Protein AF-R4N7M4-F1 (afdb_monomer)

Radius of gyration: 14.01 Å; Cα contacts (8 Å, |Δi|>4): 323; chains: 1; bounding box: 36×27×35 Å

pLDDT: mean 90.18, std 9.43, range [61.22, 98.0]

Secondary structure (DSSP, 8-state):
-EESS-EEEEEEEEEEEETSSS-EEEE----TT-PEEEEEEEEEEEEE-S-EEES---SSSS-PPP-EEEEEEEEEEEEEE-TT-BEEEPTTEEEEEEE-TTS-EE--SB-

Solvent-accessible surface area (backbone atoms only — not comparable to full-atom values): 5735 Å² total; per-residue (Å²): 116,48,71,51,65,74,42,81,46,85,36,67,89,38,72,45,65,49,16,81,86,55,58,46,37,43,25,16,52,45,53,101,75,58,46,66,20,41,37,39,40,36,19,20,28,36,36,32,57,23,36,37,32,30,18,46,80,74,76,95,70,96,58,72,49,54,31,23,17,39,40,35,46,33,14,73,55,23,37,38,38,32,65,81,11,35,44,45,76,33,75,52,38,45,80,44,82,43,49,43,99,92,40,54,79,49,72,60,27,52,110

InterPro domains:
  IPR003842 Vacuolating cytotoxin, beta-helical domain [PF02691] (1-103)
  IPR003842 Vacuolating cytotoxin, beta-helical domain [PR01656] (6-31)
  IPR003842 Vacuolating cytotoxin, beta-helical domain [PR01656] (43-65)
  IPR003842 Vacuolating cytotoxin, beta-helical domain [PR01656] (70-97)

Nearest PDB structures (foldseek):
  6nyf-assembly1_A  TM=9.820E-01  e=7.584E-10  Helicobacter pylori

Mean predicted aligned error: 4.71 Å

Organism: Helicobacter pylori (NCBI:txid210)

Sequence (111 aa):
NFTGGDLDVNMQKSTLRLGQFNGNSFTSYKDSADRTTRVDFNAKNISIDNFVEINNRVGSGAGRKASSTVLTLQASEKITSRENAEISLYDGATLNLVSSSNQSVDLYGKV

Structure (mmCIF, N/CA/C/O backbone):
data_AF-R4N7M4-F1
#
_entry.id   AF-R4N7M4-F1
#
loop_
_atom_site.group_PDB
_atom_site.id
_atom_site.type_symbol
_atom_site.label_atom_id
_atom_site.label_alt_id
_atom_site.label_comp_id
_atom_site.label_asym_id
_atom_site.label_entity_id
_atom_site.label_seq_id
_atom_site.pdbx_PDB_ins_code
_atom_site.Cartn_x
_atom_site.Cartn_y
_atom_site.Cartn_z
_atom_site.occupancy
_atom_site.B_iso_or_equiv
_atom_site.auth_seq_id
_atom_site.auth_comp_id
_atom_site.auth_asym_id
_atom_site.auth_atom_id
_atom_site.pdbx_PDB_model_num
ATOM 1 N N . ASN A 1 1 ? 10.656 4.823 -1.312 1.00 61.91 1 ASN A N 1
ATOM 2 C CA . ASN A 1 1 ? 10.689 3.847 -2.419 1.00 61.91 1 ASN A CA 1
ATOM 3 C C . ASN A 1 1 ? 11.145 2.503 -1.892 1.00 61.91 1 ASN A C 1
ATOM 5 O O . ASN A 1 1 ? 12.343 2.292 -1.740 1.00 61.91 1 ASN A O 1
ATOM 9 N N . PHE A 1 2 ? 10.201 1.616 -1.591 1.00 79.69 2 PHE A N 1
ATOM 10 C CA . PHE A 1 2 ? 10.495 0.190 -1.504 1.00 79.69 2 PHE A CA 1
ATOM 11 C C . PHE A 1 2 ? 10.662 -0.336 -2.935 1.00 79.69 2 PHE A C 1
ATOM 13 O O . PHE A 1 2 ? 9.785 -0.098 -3.768 1.00 79.69 2 PHE A O 1
ATOM 20 N N . THR A 1 3 ? 11.800 -0.965 -3.243 1.00 72.69 3 THR A N 1
ATOM 21 C CA . THR A 1 3 ? 12.127 -1.411 -4.604 1.00 72.69 3 THR A CA 1
AT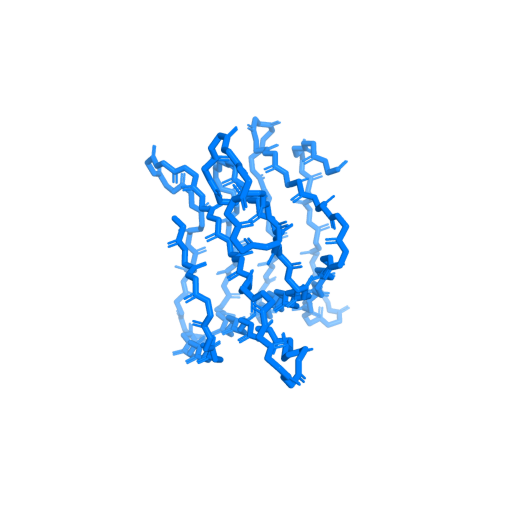OM 22 C C . THR A 1 3 ? 12.456 -2.897 -4.649 1.00 72.69 3 THR A C 1
ATOM 24 O O . THR A 1 3 ? 13.577 -3.283 -4.318 1.00 72.69 3 THR A O 1
ATOM 27 N N . GLY A 1 4 ? 11.509 -3.696 -5.142 1.00 71.19 4 GLY A N 1
ATOM 28 C CA . GLY A 1 4 ? 11.687 -5.129 -5.397 1.00 71.19 4 GLY A CA 1
ATOM 29 C C . GLY A 1 4 ? 11.625 -6.035 -4.160 1.00 71.19 4 GLY A C 1
ATOM 30 O O . GLY A 1 4 ? 11.939 -5.619 -3.050 1.00 71.19 4 GLY A O 1
ATOM 31 N N . GLY A 1 5 ? 11.279 -7.303 -4.400 1.00 81.69 5 GLY A N 1
ATOM 32 C CA . GLY A 1 5 ? 11.192 -8.351 -3.379 1.00 81.69 5 GLY A CA 1
ATOM 33 C C . GLY A 1 5 ? 9.808 -8.436 -2.744 1.00 81.69 5 GLY A C 1
ATOM 34 O O . GLY A 1 5 ? 9.146 -7.420 -2.559 1.00 81.69 5 GLY A O 1
ATOM 35 N N . ASP A 1 6 ? 9.377 -9.654 -2.433 1.00 91.31 6 ASP A N 1
ATOM 36 C CA . ASP A 1 6 ? 8.092 -9.859 -1.778 1.00 91.31 6 ASP A CA 1
ATOM 37 C C . ASP A 1 6 ? 8.199 -9.478 -0.295 1.00 91.31 6 ASP A C 1
ATOM 39 O O . ASP A 1 6 ? 9.194 -9.781 0.370 1.00 91.31 6 ASP A O 1
ATOM 43 N N . LEU A 1 7 ? 7.186 -8.779 0.209 1.00 94.50 7 LEU A N 1
ATOM 44 C CA . LEU A 1 7 ? 7.089 -8.342 1.596 1.00 94.50 7 LEU A CA 1
ATOM 45 C C . LEU A 1 7 ? 5.766 -8.837 2.165 1.00 94.50 7 LEU A C 1
ATOM 47 O O . LEU A 1 7 ? 4.720 -8.411 1.700 1.00 94.50 7 LEU A O 1
ATOM 51 N N . ASP A 1 8 ? 5.823 -9.678 3.192 1.00 95.75 8 ASP A N 1
ATOM 52 C CA . ASP A 1 8 ? 4.655 -10.126 3.951 1.00 95.75 8 ASP A CA 1
ATOM 53 C C . ASP A 1 8 ? 4.800 -9.659 5.403 1.00 95.75 8 ASP A C 1
ATOM 55 O O . ASP A 1 8 ? 5.746 -10.027 6.108 1.00 95.75 8 ASP A O 1
ATOM 59 N N . VAL A 1 9 ? 3.892 -8.786 5.836 1.00 95.81 9 VAL A N 1
ATOM 60 C CA . VAL A 1 9 ? 3.897 -8.192 7.173 1.00 95.81 9 VAL A CA 1
ATOM 61 C C . VAL A 1 9 ? 2.612 -8.558 7.896 1.00 95.81 9 VAL A C 1
ATOM 63 O O . VAL A 1 9 ? 1.536 -8.017 7.632 1.00 95.81 9 VAL A O 1
ATOM 66 N N . ASN A 1 10 ? 2.756 -9.435 8.888 1.00 95.50 10 ASN A N 1
ATOM 67 C CA . ASN A 1 10 ? 1.651 -9.913 9.700 1.00 95.50 10 ASN A CA 1
ATOM 68 C C . ASN A 1 10 ? 1.579 -9.204 11.067 1.00 95.50 10 ASN A C 1
ATOM 70 O O . ASN A 1 10 ? 2.474 -9.302 11.905 1.00 95.50 10 ASN A O 1
ATOM 74 N N . MET A 1 11 ? 0.482 -8.485 11.288 1.00 94.12 11 MET A N 1
ATOM 75 C CA . MET A 1 11 ? 0.217 -7.577 12.403 1.00 94.12 11 MET A CA 1
ATOM 76 C C . MET A 1 11 ? -1.258 -7.636 12.847 1.00 94.12 11 MET A C 1
ATOM 78 O O . MET A 1 11 ? -1.830 -6.612 13.219 1.00 94.12 11 MET A O 1
ATOM 82 N N . GLN A 1 12 ? -1.904 -8.811 12.838 1.00 89.62 12 GLN A N 1
ATOM 83 C CA . GLN A 1 12 ? -3.373 -8.963 12.997 1.00 89.62 12 GLN A CA 1
ATOM 84 C C . GLN A 1 12 ? -4.002 -8.340 14.256 1.00 89.62 12 GLN A C 1
ATOM 86 O O . GLN A 1 12 ? -5.223 -8.247 14.355 1.00 89.62 12 GLN A O 1
ATOM 91 N N . LYS A 1 13 ? -3.194 -7.954 15.249 1.00 91.88 13 LYS A N 1
ATOM 92 C CA . LYS A 1 13 ? -3.649 -7.315 16.494 1.00 91.88 13 LYS A CA 1
ATOM 93 C C . LYS A 1 13 ? -3.382 -5.807 16.539 1.00 91.88 13 LYS A C 1
ATOM 95 O O . LYS A 1 13 ? -3.806 -5.153 17.488 1.00 91.88 13 LYS A O 1
ATOM 100 N N . SER A 1 14 ? -2.718 -5.258 15.527 1.00 94.75 14 SER A N 1
ATOM 101 C CA . SER A 1 14 ? -2.218 -3.885 15.498 1.00 94.75 14 SER A CA 1
ATOM 102 C C . SER A 1 14 ? -2.845 -3.076 14.368 1.00 94.75 14 SER A C 1
ATOM 104 O O . SER A 1 14 ? -3.234 -3.610 13.330 1.00 94.75 14 SER A O 1
ATOM 106 N N . THR A 1 15 ? -2.910 -1.761 14.562 1.00 95.00 15 THR A N 1
ATOM 107 C CA . THR A 1 15 ? -3.267 -0.814 13.503 1.00 95.00 15 THR A CA 1
ATOM 108 C C . THR A 1 15 ? -2.021 -0.449 12.705 1.00 95.00 15 THR A C 1
ATOM 110 O O . THR A 1 15 ? -1.065 0.084 13.269 1.00 95.00 15 THR A O 1
ATOM 113 N N . LEU A 1 16 ? -2.044 -0.694 11.398 1.00 96.12 16 LEU A N 1
ATOM 114 C CA . LEU A 1 16 ? -1.049 -0.187 10.461 1.00 96.12 16 LEU A CA 1
ATOM 115 C C . LEU A 1 16 ? -1.442 1.224 10.019 1.00 96.12 16 LEU A C 1
ATOM 117 O O . LEU A 1 16 ? -2.584 1.469 9.632 1.00 96.12 16 LEU A O 1
ATOM 121 N N . ARG A 1 17 ? -0.485 2.151 10.047 1.00 96.25 17 ARG A N 1
ATOM 122 C CA . ARG A 1 17 ? -0.652 3.509 9.520 1.00 96.25 17 ARG A CA 1
ATOM 123 C C . ARG A 1 17 ? 0.333 3.724 8.383 1.00 96.25 17 ARG A C 1
ATOM 125 O O . ARG A 1 17 ? 1.520 3.936 8.620 1.00 96.25 17 ARG A O 1
ATOM 132 N N . LEU A 1 18 ? -0.160 3.668 7.153 1.00 94.62 18 LEU A N 1
ATOM 133 C CA . LEU A 1 18 ? 0.605 4.047 5.976 1.00 94.62 18 LEU A CA 1
ATOM 134 C C . LEU A 1 18 ? 0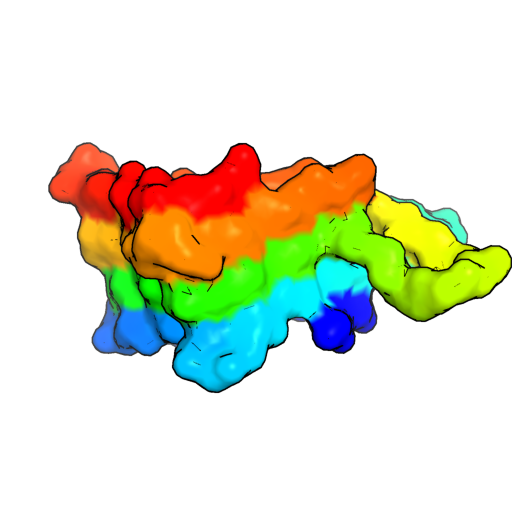.520 5.559 5.831 1.00 94.62 18 LEU A C 1
ATOM 136 O O . LEU A 1 18 ? -0.553 6.114 5.634 1.00 94.62 18 LEU A O 1
ATOM 140 N N . GLY A 1 19 ? 1.655 6.238 5.927 1.00 90.31 19 GLY A N 1
ATOM 141 C CA . GLY A 1 19 ? 1.718 7.660 5.603 1.00 90.31 19 GLY A CA 1
ATOM 142 C C . GLY A 1 19 ? 1.755 8.598 6.807 1.00 90.31 19 GLY A C 1
ATOM 143 O O . GLY A 1 19 ? 1.514 9.784 6.636 1.00 90.31 19 GLY A O 1
ATOM 144 N N . GLN A 1 20 ? 2.028 8.111 8.026 1.00 88.12 20 GLN A N 1
ATOM 145 C CA . GLN A 1 20 ? 1.847 8.911 9.250 1.00 88.12 20 GLN A CA 1
ATOM 146 C C . GLN A 1 20 ? 2.576 10.270 9.234 1.00 88.12 20 GLN A C 1
ATOM 148 O O . GLN A 1 20 ? 2.017 11.254 9.714 1.00 88.12 20 GLN A O 1
ATOM 153 N N . PHE A 1 21 ? 3.796 10.3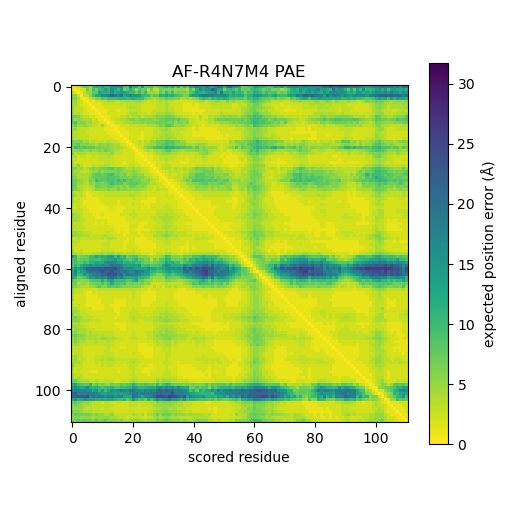22 8.688 1.00 87.00 21 PHE A N 1
ATOM 154 C CA . PHE A 1 21 ? 4.583 11.559 8.556 1.00 87.00 21 PHE A CA 1
ATOM 155 C C . PHE A 1 21 ? 4.927 11.895 7.101 1.00 87.00 21 PHE A C 1
ATOM 157 O O . PHE A 1 21 ? 4.842 13.051 6.710 1.00 87.00 21 PHE A O 1
ATOM 164 N N . ASN A 1 22 ? 5.267 10.886 6.296 1.00 91.25 22 ASN A N 1
ATOM 165 C CA . ASN A 1 22 ? 5.555 10.996 4.866 1.00 91.25 22 ASN A CA 1
ATOM 166 C C . ASN A 1 22 ? 4.813 9.893 4.119 1.00 91.25 22 ASN A C 1
ATOM 168 O O . ASN A 1 22 ? 4.543 8.846 4.708 1.00 91.25 22 ASN A O 1
ATOM 172 N N . GLY A 1 23 ? 4.525 10.106 2.837 1.00 93.31 23 GLY A N 1
ATOM 173 C CA . GLY A 1 23 ? 3.902 9.083 2.006 1.00 93.31 23 GLY A CA 1
ATOM 174 C C . GLY A 1 23 ? 4.808 7.886 1.715 1.00 93.31 23 GLY A C 1
ATOM 175 O O . GLY A 1 23 ? 6.016 7.901 1.964 1.00 93.31 23 GLY A O 1
ATOM 176 N N . ASN A 1 24 ? 4.192 6.823 1.207 1.00 94.81 24 ASN A N 1
ATOM 177 C CA . ASN A 1 24 ? 4.849 5.553 0.911 1.00 94.81 24 ASN A CA 1
ATOM 178 C C . ASN A 1 24 ? 4.825 5.271 -0.583 1.00 94.81 24 ASN A C 1
ATOM 180 O O . ASN A 1 24 ? 3.930 5.710 -1.298 1.00 94.81 24 ASN A O 1
ATOM 184 N N . SER A 1 25 ? 5.797 4.496 -1.045 1.00 94.19 25 SER A N 1
ATOM 185 C CA . SER A 1 25 ? 5.837 4.038 -2.426 1.00 94.19 25 SER A CA 1
ATOM 186 C C . SER A 1 25 ? 6.361 2.614 -2.513 1.00 94.19 25 SER A C 1
ATOM 188 O O . SER A 1 25 ? 7.388 2.280 -1.904 1.00 94.19 25 SER A O 1
ATOM 190 N N . PHE A 1 26 ? 5.657 1.794 -3.286 1.00 94.75 26 PHE A N 1
ATOM 191 C CA . PHE A 1 26 ? 5.967 0.387 -3.516 1.00 94.75 26 PHE A CA 1
ATOM 192 C C . PHE A 1 26 ? 6.147 0.167 -5.006 1.00 94.75 26 PHE A C 1
ATOM 194 O O . PHE A 1 26 ? 5.192 0.294 -5.766 1.00 94.75 26 PHE A O 1
ATOM 201 N N . THR A 1 27 ? 7.368 -0.153 -5.419 1.00 91.50 27 THR A N 1
ATOM 202 C CA . THR A 1 27 ? 7.727 -0.218 -6.834 1.00 91.50 27 THR A CA 1
ATOM 203 C C . THR A 1 27 ? 8.581 -1.443 -7.115 1.00 91.50 27 THR A C 1
ATOM 205 O O . THR A 1 27 ? 9.359 -1.908 -6.281 1.00 91.50 27 THR A O 1
ATOM 208 N N . SER A 1 28 ? 8.449 -1.987 -8.316 1.00 87.81 28 SER A N 1
ATOM 209 C CA . SER A 1 28 ? 9.297 -3.061 -8.824 1.00 87.81 28 SER A CA 1
ATOM 210 C C . SER A 1 28 ? 10.299 -2.505 -9.829 1.00 87.81 28 SER A C 1
ATOM 212 O O . SER A 1 28 ? 10.063 -1.475 -10.458 1.00 87.81 28 SER A O 1
ATOM 214 N N . TYR A 1 29 ? 11.416 -3.201 -10.019 1.00 86.81 29 TYR A N 1
ATOM 215 C CA . TYR A 1 29 ? 12.285 -2.955 -11.165 1.00 86.81 29 TYR A CA 1
ATOM 216 C C . TYR A 1 29 ? 12.095 -4.052 -12.194 1.00 86.81 29 TYR A C 1
ATOM 218 O O . TYR A 1 29 ? 12.079 -5.231 -11.847 1.00 86.81 29 TYR A O 1
ATOM 226 N N . LYS A 1 30 ? 12.040 -3.657 -13.464 1.00 84.31 30 LYS A N 1
ATOM 227 C CA . LYS A 1 30 ? 12.130 -4.585 -14.581 1.00 84.31 30 LYS A CA 1
ATOM 228 C C . LYS A 1 30 ? 13.497 -5.259 -14.580 1.00 84.31 30 LYS A C 1
ATOM 230 O O . LYS A 1 30 ? 14.538 -4.592 -14.600 1.00 84.31 30 LYS A O 1
ATOM 235 N N . ASP A 1 31 ? 13.476 -6.581 -14.537 1.00 83.56 31 ASP A N 1
ATOM 236 C CA . ASP A 1 31 ? 14.627 -7.458 -14.696 1.00 83.56 31 ASP A CA 1
ATOM 237 C C . ASP A 1 31 ? 14.367 -8.458 -15.829 1.00 83.56 31 ASP A C 1
ATOM 239 O O . ASP A 1 31 ? 13.336 -8.401 -16.489 1.00 83.56 31 ASP A O 1
ATOM 243 N N . SER A 1 32 ? 15.312 -9.358 -16.099 1.00 85.62 32 SER A N 1
ATOM 244 C CA . SER A 1 32 ? 15.186 -10.331 -17.194 1.00 85.62 32 SER A CA 1
ATOM 245 C C . SER A 1 32 ? 14.036 -11.328 -17.021 1.00 85.62 32 SER A C 1
ATOM 247 O O . SER A 1 32 ? 13.738 -12.060 -17.957 1.00 85.62 32 SER A O 1
ATOM 249 N N . ALA A 1 33 ? 13.445 -11.404 -15.828 1.00 87.06 33 ALA A N 1
ATOM 250 C CA . ALA A 1 33 ? 12.355 -12.312 -15.498 1.00 87.06 33 ALA A CA 1
ATOM 251 C C . ALA A 1 33 ? 11.012 -11.579 -15.338 1.00 87.06 33 ALA A C 1
ATOM 253 O O . ALA A 1 33 ? 10.033 -12.220 -14.963 1.00 87.06 33 ALA A O 1
ATOM 254 N N . ASP A 1 34 ? 10.969 -10.262 -15.591 1.00 86.12 34 ASP A N 1
ATOM 255 C CA . ASP A 1 34 ? 9.777 -9.412 -15.493 1.00 86.12 34 ASP A CA 1
ATOM 256 C C . ASP A 1 34 ? 8.973 -9.645 -14.202 1.00 86.12 34 ASP A C 1
ATOM 258 O O . ASP A 1 34 ? 7.742 -9.696 -14.191 1.00 86.12 34 ASP A O 1
ATOM 262 N N . ARG A 1 35 ? 9.683 -9.800 -13.078 1.00 89.31 35 ARG A N 1
ATOM 263 C CA . ARG A 1 35 ? 9.057 -10.179 -11.807 1.00 89.31 35 ARG A CA 1
ATOM 264 C C . ARG A 1 35 ? 8.072 -9.120 -11.314 1.00 89.31 35 ARG A C 1
ATOM 266 O O . ARG A 1 35 ? 8.306 -7.916 -11.439 1.00 89.31 35 ARG A O 1
ATOM 273 N N . THR A 1 36 ? 7.001 -9.601 -10.693 1.00 92.06 36 THR A N 1
ATOM 274 C CA . THR A 1 36 ? 6.044 -8.792 -9.934 1.00 92.06 36 THR A CA 1
ATOM 275 C C . THR A 1 36 ? 6.489 -8.708 -8.481 1.00 92.06 36 THR A C 1
ATOM 277 O O . THR A 1 36 ? 6.718 -9.747 -7.864 1.00 92.06 36 THR A O 1
ATOM 280 N N . THR A 1 37 ? 6.563 -7.500 -7.927 1.00 92.94 37 THR A N 1
ATOM 281 C CA . THR A 1 37 ? 6.710 -7.289 -6.480 1.00 92.94 37 THR A CA 1
ATOM 282 C C . THR A 1 37 ? 5.359 -7.508 -5.803 1.00 92.94 37 THR A C 1
ATOM 284 O O . THR A 1 37 ? 4.393 -6.849 -6.189 1.00 92.94 37 THR A O 1
ATOM 287 N N . ARG A 1 38 ? 5.275 -8.382 -4.796 1.00 96.25 38 ARG A N 1
ATOM 288 C CA . ARG A 1 38 ? 4.067 -8.555 -3.972 1.00 96.25 38 ARG A CA 1
ATOM 289 C C . ARG A 1 38 ? 4.305 -8.010 -2.572 1.00 96.25 38 ARG A C 1
ATOM 291 O O . ARG A 1 38 ? 5.229 -8.430 -1.887 1.00 96.25 38 ARG A O 1
ATOM 298 N N . VAL A 1 39 ? 3.499 -7.039 -2.167 1.00 97.50 39 VAL A N 1
ATOM 299 C CA . VAL A 1 39 ? 3.552 -6.452 -0.829 1.00 97.50 39 VAL A CA 1
ATOM 300 C C . VAL A 1 39 ? 2.224 -6.711 -0.153 1.00 97.50 39 VAL A C 1
ATOM 302 O O . VAL A 1 39 ? 1.206 -6.178 -0.578 1.00 97.50 39 VAL A O 1
ATOM 305 N N . ASP A 1 40 ? 2.247 -7.490 0.913 1.00 97.50 40 ASP A N 1
ATOM 306 C CA . ASP A 1 40 ? 1.074 -7.925 1.644 1.00 97.50 40 ASP A CA 1
ATOM 307 C C . ASP A 1 40 ? 1.164 -7.426 3.093 1.00 97.50 40 ASP A C 1
ATOM 309 O O . ASP A 1 40 ? 2.116 -7.699 3.828 1.00 97.50 40 ASP A O 1
ATOM 313 N N . PHE A 1 41 ? 0.158 -6.661 3.513 1.00 97.44 41 PHE A N 1
ATOM 314 C CA . PHE A 1 41 ? -0.021 -6.244 4.900 1.00 97.44 41 PHE A CA 1
ATOM 315 C C . PHE A 1 41 ? -1.273 -6.896 5.467 1.00 97.44 41 PHE A C 1
ATOM 317 O O . PHE A 1 41 ? -2.370 -6.660 4.966 1.00 97.44 41 PHE A O 1
ATOM 324 N N . ASN A 1 42 ? -1.123 -7.650 6.552 1.00 96.50 42 ASN A N 1
ATOM 325 C CA . ASN A 1 42 ? -2.230 -8.251 7.287 1.00 96.50 42 ASN A CA 1
ATOM 326 C C . ASN A 1 42 ? -2.316 -7.620 8.676 1.00 96.50 42 ASN A C 1
ATOM 328 O O . ASN A 1 42 ? -1.516 -7.928 9.555 1.00 96.50 42 ASN A O 1
ATOM 332 N N . ALA A 1 43 ? -3.262 -6.712 8.885 1.00 96.00 43 ALA A N 1
ATOM 333 C CA . ALA A 1 43 ? -3.374 -5.931 10.112 1.00 96.00 43 ALA A CA 1
ATOM 334 C C . ALA A 1 43 ? -4.783 -5.994 10.708 1.00 96.00 43 ALA A C 1
ATOM 336 O O . ALA A 1 43 ? -5.739 -6.448 10.082 1.00 96.00 43 ALA A O 1
ATOM 337 N N . LYS A 1 44 ? -4.922 -5.499 11.941 1.00 95.06 44 LYS A N 1
ATOM 338 C CA . LYS A 1 44 ? -6.238 -5.286 12.544 1.00 95.06 44 LYS A CA 1
ATOM 339 C C . LYS A 1 44 ? -6.978 -4.182 11.790 1.00 95.06 44 LYS A C 1
ATOM 341 O O . LYS A 1 44 ? -7.996 -4.410 11.157 1.00 95.06 44 LYS A O 1
ATOM 346 N N . ASN A 1 45 ? -6.401 -2.989 11.792 1.00 94.88 45 ASN A N 1
ATOM 347 C CA . ASN A 1 45 ? -6.890 -1.829 11.052 1.00 94.88 45 ASN A CA 1
ATOM 348 C C . ASN A 1 45 ? -5.788 -1.345 10.109 1.00 94.88 45 ASN A C 1
ATOM 350 O O . ASN A 1 45 ? -4.611 -1.423 10.468 1.00 94.88 45 ASN A O 1
ATOM 354 N N . ILE A 1 46 ? -6.156 -0.786 8.960 1.00 96.50 46 ILE A N 1
ATOM 355 C CA . ILE A 1 46 ? -5.220 -0.096 8.066 1.00 96.50 46 ILE A CA 1
ATOM 356 C C . ILE A 1 46 ? -5.723 1.330 7.849 1.00 96.50 46 ILE A C 1
ATOM 358 O O . ILE A 1 46 ? -6.855 1.532 7.420 1.00 96.50 46 ILE A O 1
ATOM 362 N N . SER A 1 47 ? -4.880 2.316 8.152 1.00 96.50 47 SER A N 1
ATOM 363 C CA . SER A 1 47 ? -5.147 3.733 7.886 1.00 96.50 47 SER A CA 1
ATOM 364 C C . SER A 1 47 ? -4.148 4.277 6.876 1.00 96.50 47 SER A C 1
ATOM 366 O O . SER A 1 47 ? -2.939 4.134 7.069 1.00 96.50 47 SER A O 1
ATOM 368 N N . ILE A 1 48 ? -4.650 4.911 5.822 1.00 97.50 48 ILE A N 1
ATOM 369 C CA . ILE A 1 48 ? -3.865 5.625 4.818 1.00 97.50 48 ILE A CA 1
ATOM 370 C C . ILE A 1 48 ? -3.945 7.116 5.145 1.00 97.50 48 ILE A C 1
ATOM 372 O O . ILE A 1 48 ? -4.944 7.787 4.890 1.00 97.50 48 ILE A O 1
ATOM 376 N N . ASP A 1 49 ? -2.890 7.629 5.762 1.00 96.62 49 ASP A N 1
ATOM 377 C CA . ASP A 1 49 ? -2.862 8.963 6.361 1.00 96.62 49 ASP A CA 1
ATOM 378 C C . ASP A 1 49 ? -2.251 10.038 5.443 1.00 96.62 49 ASP A C 1
ATOM 380 O O . ASP A 1 49 ? -2.269 11.217 5.795 1.00 96.62 49 ASP A O 1
ATOM 384 N N . ASN A 1 50 ? -1.678 9.642 4.303 1.00 96.31 50 ASN A N 1
ATOM 385 C CA . ASN A 1 50 ? -0.984 10.516 3.349 1.00 96.31 50 ASN A CA 1
ATOM 386 C C . ASN A 1 50 ? -0.966 9.837 1.966 1.00 96.31 50 ASN A C 1
ATOM 388 O O . ASN A 1 50 ? -1.825 8.998 1.695 1.00 96.31 50 ASN A O 1
ATOM 392 N N . PHE A 1 51 ? -0.009 10.159 1.095 1.00 96.06 51 PHE A N 1
ATOM 393 C CA . PHE A 1 51 ? 0.079 9.528 -0.216 1.00 96.06 51 PHE A CA 1
ATOM 394 C C . PHE A 1 51 ? 0.632 8.092 -0.165 1.00 96.06 51 PHE A C 1
ATOM 396 O O . PHE A 1 51 ? 1.546 7.777 0.607 1.00 96.06 51 PHE A O 1
ATOM 403 N N . VAL A 1 52 ? 0.093 7.220 -1.015 1.00 96.94 52 VAL A N 1
ATOM 404 C CA . VAL A 1 52 ? 0.609 5.880 -1.311 1.00 96.94 52 VAL A CA 1
ATOM 405 C C . VAL A 1 52 ? 0.701 5.732 -2.821 1.00 96.94 52 VAL A C 1
ATOM 407 O O . VAL A 1 52 ? -0.302 5.775 -3.523 1.00 96.94 52 VAL A O 1
ATOM 410 N N . GLU A 1 53 ? 1.908 5.525 -3.325 1.00 96.19 53 GLU A N 1
ATOM 411 C CA . GLU A 1 53 ? 2.154 5.337 -4.749 1.00 96.19 53 GLU A CA 1
ATOM 412 C C . GLU A 1 53 ? 2.524 3.886 -5.057 1.00 96.19 53 GLU A C 1
ATOM 414 O O . GLU A 1 53 ? 3.451 3.327 -4.465 1.00 96.19 53 GLU A O 1
ATOM 419 N N . ILE A 1 54 ? 1.829 3.270 -6.010 1.00 96.81 54 ILE A N 1
ATOM 420 C CA . ILE A 1 54 ? 2.043 1.871 -6.380 1.00 96.81 54 ILE A CA 1
ATOM 421 C C . ILE A 1 54 ? 2.585 1.810 -7.801 1.00 96.81 54 ILE A C 1
ATOM 423 O O . ILE A 1 54 ? 1.975 2.312 -8.741 1.00 96.81 54 ILE A O 1
ATOM 427 N N . ASN A 1 55 ? 3.737 1.164 -7.938 1.00 94.12 55 ASN A N 1
ATOM 428 C CA . ASN A 1 55 ? 4.511 1.021 -9.162 1.00 94.12 55 ASN A CA 1
ATOM 429 C C . ASN A 1 55 ? 4.922 2.355 -9.804 1.00 94.12 55 ASN A C 1
ATOM 431 O O . ASN A 1 55 ? 4.991 2.474 -11.027 1.00 94.12 55 ASN A O 1
ATOM 435 N N . ASN A 1 56 ? 5.205 3.365 -8.975 1.00 90.44 56 ASN A N 1
ATOM 436 C CA . ASN A 1 56 ? 5.657 4.665 -9.459 1.00 90.44 56 ASN A CA 1
ATOM 437 C C . ASN A 1 56 ? 6.988 4.566 -10.213 1.00 90.44 56 ASN A C 1
ATOM 439 O O . ASN A 1 56 ? 7.708 3.568 -10.181 1.00 90.44 56 ASN A O 1
ATOM 443 N N . ARG A 1 57 ? 7.361 5.645 -10.892 1.00 83.69 57 ARG A N 1
ATOM 444 C CA . ARG A 1 57 ? 8.675 5.718 -11.522 1.00 83.69 57 ARG A CA 1
ATOM 445 C C . ARG A 1 57 ? 9.760 5.952 -10.473 1.00 83.69 57 ARG A C 1
ATOM 447 O O . ARG A 1 57 ? 9.697 6.921 -9.721 1.00 83.69 57 ARG A O 1
ATOM 454 N N . VAL A 1 58 ? 10.832 5.159 -10.512 1.00 74.62 58 VAL A N 1
ATOM 455 C CA . VAL A 1 58 ? 12.036 5.471 -9.730 1.00 74.62 58 VAL A CA 1
ATOM 456 C C . VAL A 1 58 ? 12.964 6.407 -10.511 1.00 74.62 58 VAL A C 1
ATOM 458 O O . VAL A 1 58 ? 13.536 6.031 -11.534 1.00 74.62 58 VAL A O 1
ATOM 461 N N . GLY A 1 59 ? 13.138 7.631 -10.007 1.00 71.75 59 GLY A N 1
ATOM 462 C CA . GLY A 1 59 ? 14.072 8.627 -10.545 1.00 71.75 59 GLY A CA 1
ATOM 463 C C . GLY A 1 59 ? 13.565 9.408 -11.767 1.00 71.75 59 GLY A C 1
ATOM 464 O O . GLY A 1 59 ? 12.451 9.217 -12.250 1.00 71.75 59 GLY A O 1
ATOM 465 N N . SER A 1 60 ? 14.402 10.325 -12.268 1.00 65.81 60 SER A N 1
ATOM 466 C CA . SER A 1 60 ? 14.053 11.275 -13.336 1.00 65.81 60 SER A CA 1
ATOM 467 C C . SER A 1 60 ? 14.551 10.892 -14.745 1.00 65.81 60 SER A C 1
ATOM 469 O O . SER A 1 60 ? 14.148 11.547 -15.707 1.00 65.81 60 SER A O 1
ATOM 471 N N . GLY A 1 61 ? 15.319 9.796 -14.924 1.00 62.31 61 GLY A N 1
ATOM 472 C CA . GLY A 1 61 ? 16.016 9.448 -16.188 1.00 62.31 61 GLY A CA 1
ATOM 473 C C . GLY A 1 61 ? 15.692 8.096 -16.874 1.00 62.31 61 GLY A C 1
ATOM 474 O O . GLY A 1 61 ? 14.693 7.440 -16.577 1.00 62.31 61 GLY A O 1
ATOM 475 N N . ALA A 1 62 ? 16.561 7.684 -17.810 1.00 61.22 62 ALA A N 1
ATOM 476 C CA . ALA A 1 62 ? 16.505 6.457 -18.632 1.00 61.22 62 ALA A CA 1
ATOM 477 C C . ALA A 1 62 ? 16.846 5.149 -17.872 1.00 61.22 62 ALA A C 1
ATOM 479 O O . ALA A 1 62 ? 17.319 4.181 -18.464 1.00 61.22 62 ALA A O 1
ATOM 480 N N . GLY A 1 63 ? 16.651 5.139 -16.549 1.00 67.56 63 GLY A N 1
ATOM 481 C CA . GLY A 1 63 ? 16.944 3.999 -15.678 1.00 67.56 63 GLY A CA 1
ATOM 482 C C . GLY A 1 63 ? 16.009 2.805 -15.899 1.00 67.56 63 GLY A C 1
ATOM 483 O O . GLY A 1 63 ? 15.117 2.836 -16.752 1.00 67.56 63 GLY A O 1
ATOM 484 N N . ARG A 1 64 ? 16.209 1.739 -15.109 1.00 70.31 64 ARG A N 1
ATOM 485 C CA . ARG A 1 64 ? 15.385 0.522 -15.178 1.00 70.31 64 ARG A CA 1
ATOM 486 C C . ARG A 1 64 ? 13.909 0.887 -15.026 1.00 70.31 64 ARG A C 1
ATOM 488 O O . ARG A 1 64 ? 13.522 1.534 -14.055 1.00 70.31 64 ARG A O 1
ATOM 495 N N . LYS A 1 65 ? 13.110 0.492 -16.019 1.00 81.81 65 LYS A N 1
ATOM 496 C CA . LYS A 1 65 ? 11.657 0.684 -16.023 1.00 81.81 65 LYS A CA 1
ATOM 497 C C . LYS A 1 65 ? 11.043 -0.048 -14.829 1.00 81.81 65 LYS A C 1
ATOM 499 O O . LYS A 1 65 ? 11.617 -1.031 -14.359 1.00 81.81 65 LYS A O 1
ATOM 504 N N . ALA A 1 66 ? 9.894 0.424 -14.357 1.00 82.50 66 ALA A N 1
ATOM 505 C CA . ALA A 1 66 ? 9.095 -0.365 -13.432 1.00 82.50 66 ALA A CA 1
ATOM 506 C C . ALA A 1 66 ? 8.600 -1.642 -14.139 1.00 82.50 66 ALA A C 1
ATOM 508 O O . ALA A 1 66 ? 8.432 -1.637 -15.362 1.00 82.50 66 ALA A O 1
ATOM 509 N N . SER A 1 67 ? 8.447 -2.732 -13.385 1.00 89.25 67 SER A N 1
ATOM 510 C CA . SER A 1 67 ? 7.799 -3.964 -13.855 1.00 89.2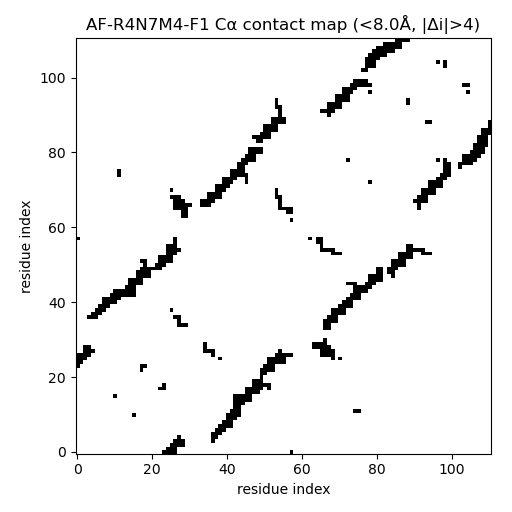5 67 SER A CA 1
ATOM 511 C C . SER A 1 67 ? 6.325 -3.910 -13.446 1.00 89.25 67 SER A C 1
ATOM 513 O O . SER A 1 67 ? 5.614 -3.001 -13.861 1.00 89.25 67 SER A O 1
ATOM 515 N N . SER A 1 68 ? 5.878 -4.811 -12.572 1.00 93.81 68 SER A N 1
ATOM 516 C CA . SER A 1 68 ? 4.555 -4.809 -11.954 1.00 93.81 68 SER A CA 1
ATOM 517 C C . SER A 1 68 ? 4.656 -4.882 -10.430 1.00 93.81 68 SER A C 1
ATOM 519 O O . SER A 1 68 ? 5.583 -5.482 -9.881 1.00 93.81 68 SER A O 1
ATOM 521 N N . THR A 1 69 ? 3.702 -4.268 -9.734 1.00 95.88 69 THR A N 1
ATOM 522 C CA . THR A 1 69 ? 3.608 -4.321 -8.268 1.00 95.88 69 THR A CA 1
ATOM 523 C C . THR A 1 69 ? 2.175 -4.610 -7.856 1.00 95.88 69 THR A C 1
ATOM 525 O O . THR A 1 69 ? 1.259 -3.917 -8.291 1.00 95.88 69 THR A O 1
ATOM 528 N N . VAL A 1 70 ? 1.988 -5.594 -6.982 1.00 97.56 70 VAL A N 1
ATOM 529 C CA . VAL A 1 70 ? 0.719 -5.859 -6.303 1.00 97.56 70 VAL A CA 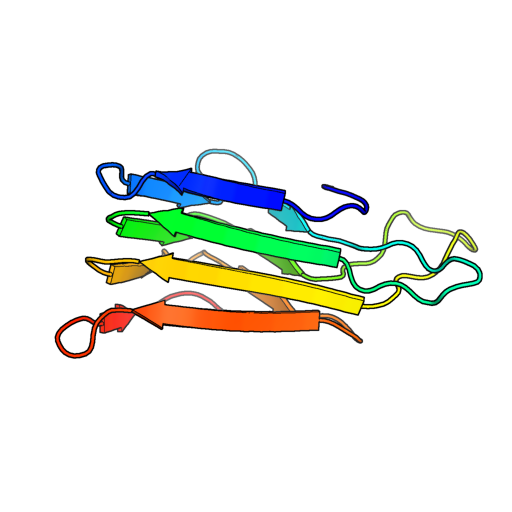1
ATOM 530 C C . VAL A 1 70 ? 0.874 -5.460 -4.840 1.00 97.56 70 VAL A C 1
ATOM 532 O O . VAL A 1 70 ? 1.746 -5.985 -4.152 1.00 97.56 70 VAL A O 1
ATOM 535 N N . LEU A 1 71 ? 0.039 -4.534 -4.373 1.00 98.00 71 LEU A N 1
ATOM 536 C CA . LEU A 1 71 ? -0.106 -4.200 -2.958 1.00 98.00 71 LEU A CA 1
ATOM 537 C C . LEU A 1 71 ? -1.426 -4.789 -2.451 1.00 98.00 71 LEU A C 1
ATOM 539 O O . LEU A 1 71 ? -2.490 -4.416 -2.943 1.00 98.00 71 LEU A O 1
ATOM 543 N N . THR A 1 72 ? -1.372 -5.667 -1.456 1.00 97.81 72 THR A N 1
ATOM 544 C CA . THR A 1 72 ? -2.546 -6.194 -0.759 1.00 97.81 72 THR A CA 1
ATOM 545 C C . THR A 1 72 ? -2.618 -5.603 0.638 1.00 97.81 72 THR A C 1
ATOM 547 O O . THR A 1 72 ? -1.725 -5.781 1.466 1.00 97.81 72 THR A O 1
ATOM 550 N N . LEU A 1 73 ? -3.714 -4.907 0.917 1.00 97.19 73 LEU A N 1
ATOM 551 C CA . LEU A 1 73 ? -4.050 -4.405 2.240 1.00 97.19 73 LEU A CA 1
ATOM 552 C C . LEU A 1 73 ? -5.166 -5.281 2.797 1.00 97.19 73 LEU A C 1
ATOM 554 O O . LEU A 1 73 ? -6.314 -5.178 2.367 1.00 97.19 73 LEU A O 1
ATOM 558 N N . GLN A 1 74 ? -4.821 -6.154 3.738 1.00 96.19 74 GLN A N 1
ATOM 559 C CA . GLN A 1 74 ? -5.763 -7.018 4.429 1.00 96.19 74 GLN A CA 1
ATOM 560 C C . GLN A 1 74 ? -5.996 -6.515 5.853 1.00 96.19 74 GLN A C 1
ATOM 562 O O . GLN A 1 74 ? -5.088 -6.508 6.684 1.00 96.19 74 GLN A O 1
ATOM 567 N N . ALA A 1 75 ? -7.227 -6.104 6.144 1.00 94.94 75 ALA A N 1
ATOM 568 C CA . ALA A 1 75 ? -7.635 -5.648 7.464 1.00 94.94 75 ALA A CA 1
ATOM 569 C C . ALA A 1 75 ? -8.742 -6.535 8.037 1.00 94.94 75 ALA A C 1
ATOM 571 O O . ALA A 1 75 ? -9.752 -6.789 7.380 1.00 94.94 75 ALA A O 1
ATOM 572 N N . SER A 1 76 ? -8.584 -6.961 9.288 1.00 93.56 76 SER A N 1
ATOM 573 C CA . SER A 1 76 ? -9.625 -7.699 10.014 1.00 93.56 76 SER A CA 1
ATOM 574 C C . SER A 1 76 ? -10.656 -6.805 10.710 1.00 93.56 76 SER A C 1
ATOM 576 O O . SER A 1 76 ? -11.599 -7.343 11.292 1.00 93.56 76 SER A O 1
ATOM 578 N N . GLU A 1 77 ? -10.464 -5.477 10.680 1.00 93.12 77 GLU A N 1
ATOM 579 C CA . GLU A 1 77 ? -11.402 -4.467 11.186 1.00 93.12 77 GLU A CA 1
ATOM 580 C C . GLU A 1 77 ? -11.871 -3.412 10.184 1.00 93.12 77 GLU A C 1
ATOM 582 O O . GLU A 1 77 ? -13.065 -3.150 10.113 1.00 93.12 77 GLU A O 1
ATOM 587 N N . LYS A 1 78 ? -10.970 -2.741 9.468 1.00 94.44 78 LYS A N 1
ATOM 588 C CA . LYS A 1 78 ? -11.332 -1.745 8.443 1.00 94.44 78 LYS A CA 1
ATOM 589 C C . LYS A 1 78 ? -10.103 -1.236 7.714 1.00 94.44 78 LYS A C 1
ATOM 591 O O . LYS A 1 78 ? -8.991 -1.249 8.256 1.00 94.44 78 LYS A O 1
ATOM 596 N N . ILE A 1 79 ? -10.345 -0.718 6.517 1.00 96.31 79 ILE A N 1
ATOM 597 C CA . ILE A 1 79 ? -9.379 0.065 5.752 1.00 96.31 79 ILE A CA 1
ATOM 598 C C . ILE A 1 79 ? -9.960 1.465 5.595 1.00 96.31 79 ILE A C 1
ATOM 600 O O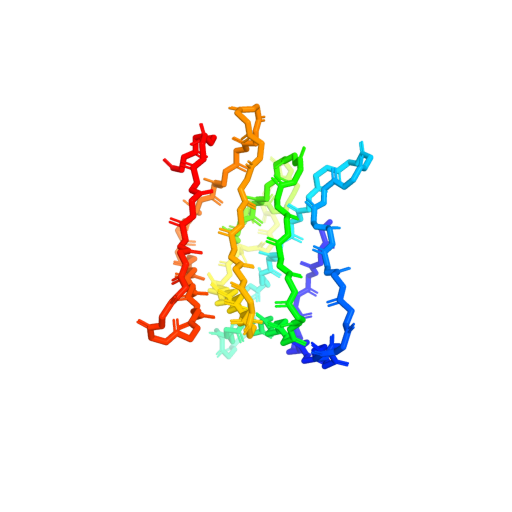 . ILE A 1 79 ? -11.068 1.618 5.090 1.00 96.31 79 ILE A O 1
ATOM 604 N N . THR A 1 80 ? -9.231 2.484 6.037 1.00 96.62 80 THR A N 1
ATOM 605 C CA . THR A 1 80 ? -9.680 3.879 5.952 1.00 96.62 80 THR A CA 1
ATOM 606 C C . THR A 1 80 ? -8.598 4.778 5.381 1.00 96.62 80 THR A C 1
ATOM 608 O O . THR A 1 80 ? -7.414 4.477 5.530 1.00 96.62 80 THR A O 1
ATOM 611 N N . SER A 1 81 ? -8.973 5.916 4.801 1.00 97.12 81 SER A N 1
ATOM 612 C CA . SER A 1 81 ? -8.020 6.982 4.465 1.00 97.12 81 SER A CA 1
ATOM 613 C C . SER A 1 81 ? -8.354 8.305 5.153 1.00 97.12 81 SER A C 1
ATOM 615 O O . SER A 1 81 ? -9.44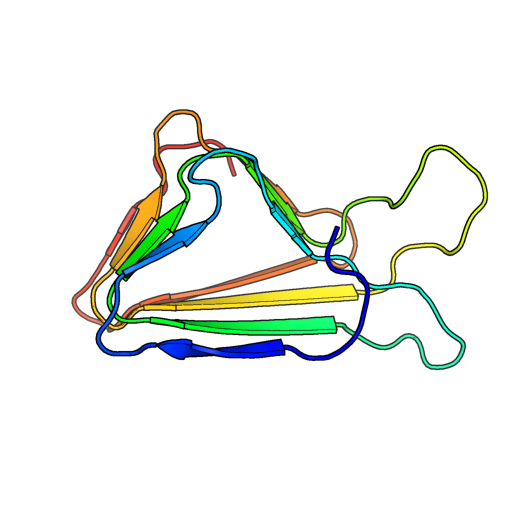4 8.492 5.684 1.00 97.12 81 SER A O 1
ATOM 617 N N . ARG A 1 82 ? -7.423 9.257 5.139 1.00 95.81 82 ARG A N 1
ATOM 618 C CA . ARG A 1 82 ? -7.751 10.671 5.373 1.00 95.81 82 ARG A CA 1
ATOM 619 C C . ARG A 1 82 ? -8.291 11.316 4.098 1.00 95.81 82 ARG A C 1
ATOM 621 O O . ARG A 1 82 ? -8.066 10.797 3.007 1.00 95.81 82 ARG A O 1
ATOM 628 N N . GLU A 1 83 ? -8.954 12.462 4.237 1.00 95.88 83 GLU A N 1
ATOM 629 C CA . GLU A 1 83 ? -9.465 13.261 3.108 1.00 95.88 83 GLU A CA 1
ATOM 630 C C . GLU A 1 83 ? -8.346 13.771 2.189 1.00 95.88 83 GLU A C 1
ATOM 632 O O . GLU A 1 83 ? -8.524 13.882 0.983 1.00 95.88 83 GLU A O 1
ATOM 637 N N . ASN A 1 84 ? -7.168 14.062 2.746 1.00 93.25 84 ASN A N 1
ATOM 638 C CA . ASN A 1 84 ? -6.004 14.520 1.987 1.00 93.25 84 ASN A CA 1
ATOM 639 C C . ASN A 1 84 ? -5.050 13.382 1.586 1.00 93.25 84 ASN A C 1
ATOM 641 O O . ASN A 1 84 ? -3.940 13.655 1.130 1.00 93.25 84 ASN A O 1
ATOM 645 N N . ALA A 1 85 ? -5.438 12.124 1.804 1.00 96.25 85 ALA A N 1
ATOM 646 C CA . ALA A 1 85 ? -4.680 10.991 1.299 1.00 96.25 85 ALA A CA 1
ATOM 647 C C . ALA A 1 85 ? -4.828 10.896 -0.226 1.00 96.25 85 ALA A C 1
ATOM 649 O O . ALA A 1 85 ? -5.886 11.206 -0.776 1.00 96.25 85 ALA A O 1
ATOM 650 N N . GLU A 1 86 ? -3.777 10.438 -0.899 1.00 97.38 86 GLU A N 1
ATOM 651 C CA . GLU A 1 86 ? -3.797 10.177 -2.339 1.00 97.38 86 GLU A CA 1
ATOM 652 C C . GLU A 1 86 ? -3.222 8.791 -2.606 1.00 97.38 86 GLU A C 1
ATOM 654 O O . GLU A 1 86 ? -2.083 8.497 -2.248 1.00 97.38 86 GLU A O 1
ATOM 659 N N . ILE A 1 87 ? -4.016 7.923 -3.218 1.00 97.69 87 ILE A N 1
ATOM 660 C CA . ILE A 1 87 ? -3.568 6.611 -3.662 1.00 97.69 87 ILE A CA 1
ATOM 661 C C . ILE A 1 87 ? -3.369 6.697 -5.168 1.00 97.69 87 ILE A C 1
ATOM 663 O O . ILE A 1 87 ? -4.327 6.890 -5.899 1.00 97.69 87 ILE A O 1
ATOM 667 N N . SER A 1 88 ? -2.134 6.542 -5.632 1.00 97.75 88 SER A N 1
ATOM 668 C CA . SER A 1 88 ? -1.803 6.644 -7.056 1.00 97.75 88 SER A CA 1
ATOM 669 C C . SER A 1 88 ? -1.350 5.294 -7.590 1.00 97.75 88 SER A C 1
ATOM 671 O O . SER A 1 88 ? -0.319 4.763 -7.165 1.00 97.75 88 SER A O 1
ATOM 673 N N . LEU A 1 89 ? -2.105 4.750 -8.545 1.00 97.38 89 LEU A N 1
ATOM 674 C CA . LEU A 1 89 ? -1.767 3.522 -9.261 1.00 97.38 89 LEU A CA 1
ATOM 675 C C . LEU A 1 89 ? -1.172 3.872 -10.625 1.00 97.38 89 LEU A C 1
ATOM 677 O O . LEU A 1 89 ? -1.825 4.489 -11.464 1.00 97.38 89 LEU A O 1
ATOM 681 N N . TYR A 1 90 ? 0.071 3.460 -10.847 1.00 95.00 90 TYR A N 1
ATOM 682 C CA . TYR A 1 90 ? 0.759 3.631 -12.124 1.00 95.00 90 TYR A CA 1
ATOM 683 C C . TYR A 1 90 ? 0.642 2.361 -12.988 1.00 95.00 90 TYR A C 1
ATOM 685 O O . TYR A 1 90 ? 0.124 1.337 -12.545 1.00 95.00 90 TYR A O 1
ATOM 693 N N . ASP A 1 91 ? 1.118 2.414 -14.235 1.00 93.06 91 ASP A N 1
ATOM 694 C CA . ASP A 1 91 ? 1.124 1.252 -15.137 1.00 93.06 91 ASP A CA 1
ATOM 695 C C . ASP A 1 91 ? 1.755 0.022 -14.462 1.00 93.06 91 ASP A C 1
ATOM 697 O O . ASP A 1 91 ? 2.786 0.146 -13.805 1.00 93.06 91 ASP A O 1
ATOM 701 N N . GLY A 1 92 ? 1.124 -1.149 -14.575 1.00 93.69 92 GLY A N 1
ATOM 702 C CA . GLY A 1 92 ? 1.550 -2.385 -13.902 1.00 93.69 92 GLY A CA 1
ATOM 703 C C . GLY A 1 92 ? 1.254 -2.468 -12.394 1.00 93.69 92 GLY A C 1
ATOM 704 O O . GLY A 1 92 ? 1.693 -3.423 -11.747 1.00 93.69 92 GLY A O 1
ATOM 705 N N . ALA A 1 93 ? 0.538 -1.501 -11.813 1.00 96.81 93 ALA A N 1
ATOM 706 C CA . ALA A 1 93 ? 0.097 -1.545 -10.420 1.00 96.81 93 ALA A CA 1
ATOM 707 C C . ALA A 1 93 ? -1.204 -2.339 -10.236 1.00 96.81 93 ALA A C 1
ATOM 709 O O . ALA A 1 93 ? -2.116 -2.301 -11.059 1.00 96.81 93 ALA A O 1
ATOM 710 N N . THR A 1 94 ? -1.329 -3.015 -9.100 1.00 97.94 94 THR A N 1
ATOM 711 C CA . THR A 1 94 ? -2.590 -3.579 -8.608 1.00 97.94 94 THR A CA 1
ATOM 712 C C . THR A 1 94 ? -2.711 -3.296 -7.116 1.00 97.94 94 THR A C 1
ATOM 714 O O . THR A 1 94 ? -1.747 -3.484 -6.373 1.00 97.94 94 THR A O 1
ATOM 717 N N . LEU A 1 95 ? -3.891 -2.853 -6.681 1.00 97.88 95 LEU A N 1
ATOM 718 C CA . LEU A 1 95 ? -4.237 -2.669 -5.273 1.00 97.88 95 LEU A CA 1
ATOM 719 C C . LEU A 1 95 ? -5.386 -3.608 -4.909 1.00 97.88 95 LEU A C 1
ATOM 721 O O . LEU A 1 95 ? -6.493 -3.460 -5.420 1.00 97.88 95 LEU A O 1
ATOM 725 N N . ASN A 1 96 ? -5.123 -4.543 -4.001 1.00 97.31 96 ASN A N 1
ATOM 726 C CA . ASN A 1 96 ? -6.135 -5.416 -3.423 1.00 97.31 96 ASN A CA 1
ATOM 727 C C . ASN A 1 96 ? -6.510 -4.891 -2.035 1.00 97.31 96 ASN A C 1
ATOM 729 O O . ASN A 1 96 ? -5.652 -4.770 -1.160 1.00 97.31 96 ASN A O 1
ATOM 733 N N . LEU A 1 97 ? -7.792 -4.604 -1.821 1.00 95.56 97 LEU A N 1
ATOM 734 C CA . LEU A 1 97 ? -8.332 -4.195 -0.526 1.00 95.56 97 LEU A CA 1
ATOM 735 C C . LEU A 1 97 ? -9.196 -5.333 0.009 1.00 95.56 97 LEU A C 1
ATOM 737 O O . LEU A 1 97 ? -10.249 -5.634 -0.548 1.00 95.56 97 LEU A O 1
ATOM 741 N N . VAL A 1 98 ? -8.731 -5.985 1.070 1.00 93.38 98 VAL A N 1
ATOM 742 C CA . VAL A 1 98 ? -9.400 -7.139 1.673 1.00 93.38 98 VAL A CA 1
ATOM 743 C C . VAL A 1 98 ? -9.811 -6.767 3.090 1.00 93.38 98 VAL A C 1
ATOM 745 O O . VAL A 1 98 ? -8.990 -6.745 4.002 1.00 93.38 98 VAL A O 1
ATOM 748 N N . SER A 1 99 ? -11.093 -6.473 3.287 1.00 87.00 99 SER A N 1
ATOM 749 C CA . SER A 1 99 ? -11.684 -6.332 4.620 1.00 87.00 99 SER A CA 1
ATOM 750 C C . SER A 1 99 ? -12.631 -7.497 4.897 1.00 87.00 99 SER A C 1
ATOM 752 O O . SER A 1 99 ? -13.127 -8.128 3.961 1.00 87.00 99 SER A O 1
ATOM 754 N N . SER A 1 100 ? -1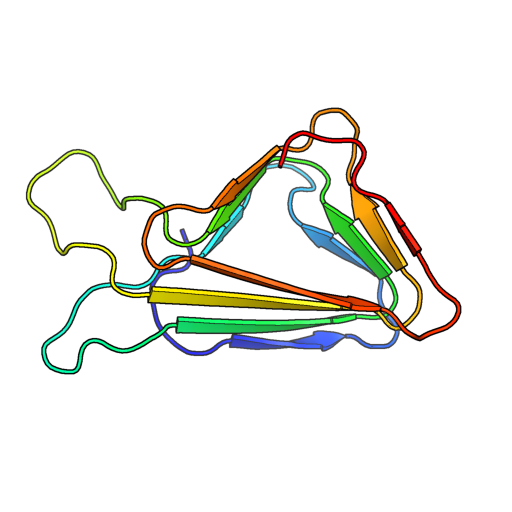2.849 -7.842 6.171 1.00 79.06 100 SER A N 1
ATOM 755 C CA . SER A 1 100 ? -13.815 -8.891 6.509 1.00 79.06 100 SER A CA 1
ATOM 756 C C . SER A 1 100 ? -15.229 -8.485 6.066 1.00 79.06 100 SER A C 1
ATOM 758 O O . SER A 1 100 ? -15.541 -7.302 5.958 1.00 79.06 100 SER A O 1
ATOM 760 N N . SER A 1 101 ? -16.102 -9.463 5.806 1.00 64.38 101 SER A N 1
ATOM 761 C CA . SER A 1 101 ? -17.411 -9.258 5.156 1.00 64.38 101 SER A CA 1
ATOM 762 C C . SER A 1 101 ? -18.357 -8.274 5.858 1.00 64.38 101 SER A C 1
ATOM 764 O O . SER A 1 101 ? -19.347 -7.861 5.264 1.00 64.38 101 SER A O 1
ATOM 766 N N . ASN A 1 102 ? -18.074 -7.916 7.113 1.00 65.38 102 ASN A N 1
ATOM 767 C CA . ASN A 1 102 ? -18.911 -7.044 7.938 1.00 65.38 102 ASN A CA 1
ATOM 768 C C . ASN A 1 102 ? -18.289 -5.654 8.159 1.00 65.38 102 ASN A C 1
ATOM 770 O O . ASN A 1 102 ? -18.705 -4.939 9.070 1.00 65.38 102 ASN A O 1
ATOM 774 N N . GLN A 1 103 ? -17.257 -5.292 7.396 1.00 68.81 103 GLN A N 1
ATOM 775 C CA . GLN A 1 103 ? -16.415 -4.130 7.662 1.00 68.81 103 GLN A CA 1
ATOM 776 C C . GLN A 1 103 ? -16.108 -3.325 6.405 1.00 68.81 103 GLN A C 1
ATOM 778 O O . GLN A 1 103 ? -16.063 -3.858 5.298 1.00 68.81 103 GLN A O 1
ATOM 783 N N . SER A 1 104 ? -15.936 -2.015 6.595 1.00 83.94 104 SER A N 1
ATOM 784 C CA . SER A 1 104 ? -15.901 -1.053 5.497 1.00 83.94 104 SER A CA 1
ATOM 785 C C . SER A 1 104 ? -14.491 -0.775 4.982 1.00 83.94 104 SER A C 1
ATOM 787 O O . SER A 1 104 ? -13.506 -0.747 5.733 1.00 8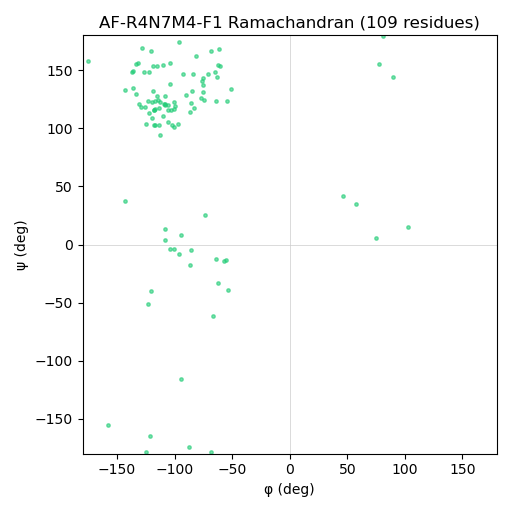3.94 104 SER A O 1
ATOM 789 N N . VAL A 1 105 ? -14.434 -0.518 3.678 1.00 94.06 105 VAL A N 1
ATOM 790 C CA . VAL A 1 105 ? -13.340 0.186 3.019 1.00 94.06 105 VAL A CA 1
ATOM 791 C C . VAL A 1 105 ? -13.834 1.608 2.768 1.00 94.06 105 VAL A C 1
ATOM 793 O O . VAL A 1 105 ? -14.613 1.834 1.846 1.00 94.06 105 VAL A O 1
ATOM 796 N N . ASP A 1 106 ? -13.379 2.556 3.585 1.00 94.62 106 ASP A N 1
ATOM 797 C CA . ASP A 1 106 ? -13.779 3.964 3.490 1.00 94.62 106 ASP A CA 1
ATOM 798 C C . ASP A 1 106 ? -12.588 4.822 3.051 1.00 94.62 106 ASP A C 1
ATOM 800 O O . ASP A 1 106 ? -11.758 5.253 3.861 1.00 94.62 106 ASP A O 1
ATOM 804 N N . LEU A 1 107 ? -12.483 5.060 1.745 1.00 95.38 107 LEU A N 1
ATOM 805 C CA . LEU A 1 107 ? -11.455 5.922 1.166 1.00 95.38 107 LEU A CA 1
ATOM 806 C C . LEU A 1 107 ? -12.046 7.314 0.932 1.00 95.38 107 LEU A C 1
ATOM 808 O O . LEU A 1 107 ? -12.817 7.526 0.004 1.00 95.38 107 LEU A O 1
ATOM 812 N N . TYR A 1 108 ? -11.693 8.248 1.809 1.00 95.50 108 TYR A N 1
ATOM 813 C CA . TYR A 1 108 ? -12.136 9.645 1.760 1.00 95.50 108 TYR A CA 1
ATOM 814 C C . TYR A 1 108 ? -11.238 10.523 0.882 1.00 95.50 108 TYR A C 1
ATOM 816 O O . TYR A 1 108 ? -11.614 11.635 0.524 1.00 95.50 108 TYR A O 1
ATOM 824 N N . GLY A 1 109 ? -10.027 10.045 0.600 1.00 92.38 109 GLY A N 1
ATOM 825 C CA . GLY A 1 109 ? -9.037 10.733 -0.212 1.00 92.38 109 GLY A CA 1
ATOM 826 C C . GLY A 1 109 ? -9.190 10.441 -1.699 1.00 92.38 109 GLY A C 1
ATOM 827 O O . GLY A 1 109 ? -10.113 9.753 -2.136 1.00 92.38 109 GLY A O 1
ATOM 828 N N . LYS A 1 110 ? -8.246 10.950 -2.485 1.00 95.38 110 LYS A N 1
ATOM 829 C CA . LYS A 1 110 ? -8.190 10.680 -3.921 1.00 95.38 110 LYS A CA 1
ATOM 830 C C . LYS A 1 110 ? -7.652 9.269 -4.179 1.00 95.38 110 LYS A C 1
ATOM 832 O O . LYS A 1 110 ? -6.706 8.838 -3.517 1.00 95.38 110 LYS A O 1
ATOM 837 N N . VAL A 1 111 ? -8.233 8.593 -5.168 1.00 90.19 111 VAL A N 1
ATOM 838 C CA . VAL A 1 111 ? -7.800 7.294 -5.708 1.00 90.19 111 VAL A CA 1
ATOM 839 C C . VAL A 1 111 ? -7.686 7.406 -7.223 1.00 90.19 111 VAL A C 1
ATOM 841 O O . VAL A 1 111 ? -8.549 8.101 -7.807 1.00 90.19 111 VAL A O 1
#

Foldseek 3Di:
DAEDDEAAAAAAADEAEAQPPHHEEDFYFDDPVLDEHEYEYAYQEYEDEAEYEYRDDDDDDPDGHTRAYEYEYHHAAEYEYDLRYAYHYDPRYHYHYHYPPVHDHYYNYHD